Protein AF-A0A0F9KG87-F1 (afdb_monomer_lite)

Structure (mmCIF, N/CA/C/O backbone):
data_AF-A0A0F9KG87-F1
#
_entry.id   AF-A0A0F9KG87-F1
#
loop_
_atom_site.group_PDB
_atom_site.id
_atom_site.type_symbol
_atom_site.label_atom_id
_atom_site.label_alt_id
_atom_site.label_comp_id
_atom_site.label_asym_id
_atom_site.label_entity_id
_atom_site.label_seq_id
_atom_site.pdbx_PDB_ins_code
_atom_site.Cartn_x
_atom_site.Cartn_y
_atom_site.Cartn_z
_atom_site.occupancy
_atom_site.B_iso_or_equiv
_atom_site.auth_seq_id
_atom_site.auth_comp_id
_atom_site.auth_asym_id
_atom_site.auth_atom_id
_atom_site.pdbx_PDB_model_num
ATOM 1 N N . MET A 1 1 ? 11.404 26.125 -12.593 1.00 54.12 1 MET A N 1
ATOM 2 C CA . MET A 1 1 ? 11.339 24.698 -12.219 1.00 54.12 1 MET A CA 1
ATOM 3 C C . MET A 1 1 ? 10.207 24.580 -11.216 1.00 54.12 1 MET A C 1
ATOM 5 O O . MET A 1 1 ? 10.234 25.321 -10.243 1.00 54.12 1 MET A O 1
ATOM 9 N N . THR A 1 2 ? 9.168 23.802 -11.518 1.00 66.31 2 THR A N 1
ATOM 10 C CA . THR A 1 2 ? 7.993 23.657 -10.643 1.00 66.31 2 THR A CA 1
ATOM 11 C C . THR A 1 2 ? 8.435 23.111 -9.290 1.00 66.31 2 THR A C 1
ATOM 13 O O . THR A 1 2 ? 9.212 22.159 -9.243 1.00 66.31 2 THR A O 1
ATOM 16 N N . ASP A 1 3 ? 7.991 23.734 -8.201 1.00 77.06 3 ASP A N 1
ATOM 17 C CA . ASP A 1 3 ? 8.309 23.265 -6.854 1.00 77.06 3 ASP A CA 1
ATOM 18 C C . ASP A 1 3 ? 7.380 22.102 -6.483 1.00 77.06 3 ASP A C 1
ATOM 20 O O . ASP A 1 3 ? 6.242 22.283 -6.048 1.00 77.06 3 ASP A O 1
ATOM 24 N N . TRP A 1 4 ? 7.867 20.886 -6.718 1.00 73.00 4 TRP A N 1
ATOM 25 C CA . TRP A 1 4 ? 7.125 19.644 -6.502 1.00 73.00 4 TRP A CA 1
ATOM 26 C C . TRP A 1 4 ? 6.794 19.383 -5.030 1.00 73.00 4 TRP A C 1
ATOM 28 O O . TRP A 1 4 ? 5.785 18.745 -4.736 1.00 73.00 4 TRP A O 1
ATOM 38 N N . LEU A 1 5 ? 7.610 19.896 -4.103 1.00 77.31 5 LEU A N 1
ATOM 39 C CA . LEU A 1 5 ? 7.360 19.785 -2.664 1.00 77.31 5 LEU A CA 1
ATOM 40 C C . LEU A 1 5 ? 6.132 20.601 -2.271 1.00 77.31 5 LEU A C 1
ATOM 42 O O . LEU A 1 5 ? 5.253 20.105 -1.570 1.00 77.31 5 LEU A O 1
ATOM 46 N N . LYS A 1 6 ? 6.038 21.825 -2.790 1.00 80.50 6 LYS A N 1
ATOM 47 C CA . LYS A 1 6 ? 4.876 22.683 -2.568 1.00 80.50 6 LYS A CA 1
ATOM 48 C C . LYS A 1 6 ? 3.600 22.076 -3.157 1.00 80.50 6 LYS A C 1
ATOM 50 O O . LYS A 1 6 ? 2.571 22.052 -2.491 1.00 80.50 6 LYS A O 1
ATOM 55 N N . LEU A 1 7 ? 3.690 21.514 -4.362 1.00 79.19 7 LEU A N 1
ATOM 56 C CA . LEU A 1 7 ? 2.556 20.869 -5.028 1.00 79.19 7 LEU A CA 1
ATOM 57 C C . LEU A 1 7 ? 2.065 19.617 -4.274 1.00 79.19 7 LEU A C 1
ATOM 59 O O . LEU A 1 7 ? 0.864 19.352 -4.229 1.00 79.19 7 LEU A O 1
ATOM 63 N N . HIS A 1 8 ? 2.975 18.871 -3.639 1.00 76.19 8 HIS A N 1
ATOM 64 C CA . HIS A 1 8 ? 2.620 17.751 -2.765 1.00 76.19 8 HIS A CA 1
ATOM 65 C C . HIS A 1 8 ? 1.850 18.212 -1.519 1.00 76.19 8 HIS A C 1
ATOM 67 O O . HIS A 1 8 ? 0.812 17.634 -1.196 1.00 76.19 8 HIS A O 1
ATOM 73 N N . GLU A 1 9 ? 2.317 19.265 -0.844 1.00 81.75 9 GLU A N 1
ATOM 74 C CA . GLU A 1 9 ? 1.641 19.815 0.339 1.00 81.75 9 GLU A CA 1
ATOM 75 C C . GLU A 1 9 ? 0.249 20.377 -0.000 1.00 81.75 9 GLU A C 1
ATOM 77 O O . GLU A 1 9 ? -0.715 20.130 0.724 1.00 81.75 9 GLU A O 1
ATOM 82 N N . GLU A 1 10 ? 0.107 21.060 -1.139 1.00 84.44 10 GLU A N 1
ATOM 83 C CA . GLU A 1 10 ? -1.186 21.550 -1.642 1.00 84.44 10 GLU A CA 1
ATOM 84 C C . GLU A 1 10 ? -2.155 20.398 -1.961 1.00 84.44 10 GLU A C 1
ATOM 86 O O . GLU A 1 10 ? -3.329 20.441 -1.596 1.00 84.44 10 GLU A O 1
ATOM 91 N N . LYS A 1 11 ? -1.668 19.310 -2.570 1.00 81.81 11 LYS A N 1
ATOM 92 C CA . LYS A 1 11 ? -2.492 18.116 -2.821 1.00 81.81 11 LYS A CA 1
ATOM 93 C C . LYS A 1 11 ? -2.889 17.395 -1.539 1.00 81.81 11 LYS A C 1
ATOM 95 O O . LYS A 1 11 ? -3.979 16.827 -1.460 1.00 81.81 11 LYS A O 1
ATOM 100 N N . LYS A 1 12 ? -2.022 17.402 -0.530 1.00 80.81 12 LYS A N 1
ATOM 101 C CA . LYS A 1 12 ? -2.307 16.805 0.775 1.00 80.81 12 LYS A CA 1
ATOM 102 C C . LYS A 1 12 ? -3.421 17.563 1.491 1.00 80.81 12 LYS A C 1
ATOM 104 O O . LYS A 1 12 ? -4.340 16.927 2.001 1.00 80.81 12 LYS A O 1
ATOM 109 N N . THR A 1 13 ? -3.383 18.896 1.477 1.00 85.25 13 THR A N 1
ATOM 110 C CA . THR A 1 13 ? -4.442 19.722 2.074 1.00 85.25 13 THR A CA 1
ATOM 111 C C . THR A 1 13 ? -5.762 19.600 1.321 1.00 85.25 13 THR A C 1
ATOM 113 O O . THR A 1 13 ? -6.789 19.409 1.967 1.00 85.25 13 THR A O 1
ATOM 116 N N . GLU A 1 14 ? -5.742 19.598 -0.015 1.00 85.38 14 GLU A N 1
ATOM 117 C CA . GLU A 1 14 ? -6.930 19.365 -0.852 1.00 85.38 14 GLU A CA 1
ATOM 118 C C . GLU A 1 14 ? -7.615 18.028 -0.518 1.00 85.38 14 GLU A C 1
ATOM 120 O O . GLU A 1 14 ? -8.838 17.940 -0.431 1.00 85.38 14 GLU A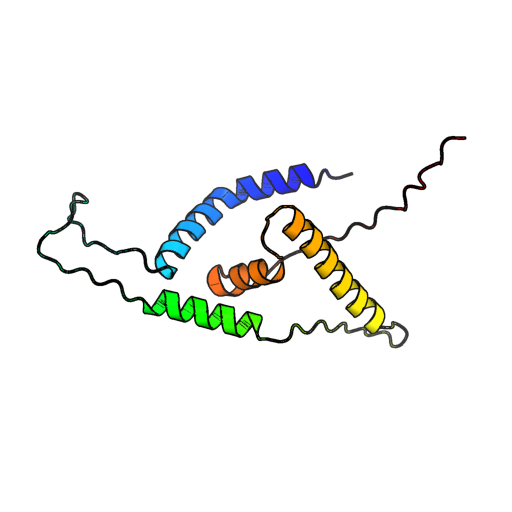 O 1
ATOM 125 N N . ARG A 1 15 ? -6.828 16.974 -0.278 1.00 81.94 15 ARG A N 1
ATOM 126 C CA . ARG A 1 15 ? -7.343 15.621 -0.021 1.00 81.94 15 ARG A CA 1
ATOM 127 C C . ARG A 1 15 ? -7.668 15.340 1.445 1.00 81.94 15 ARG A C 1
ATOM 129 O O . ARG A 1 15 ? -8.130 14.238 1.742 1.00 81.94 15 ARG A O 1
ATOM 136 N N . ASN A 1 16 ? -7.458 16.286 2.361 1.00 85.19 16 ASN A N 1
ATOM 137 C CA . ASN A 1 16 ? -7.645 16.048 3.795 1.00 85.19 16 ASN A CA 1
ATOM 138 C C . ASN A 1 16 ? -9.072 15.612 4.146 1.00 85.19 16 ASN A C 1
ATOM 140 O O . ASN A 1 16 ? -9.238 14.654 4.896 1.00 85.19 16 ASN A O 1
ATOM 144 N N . GLU A 1 17 ? -10.098 16.261 3.592 1.00 85.06 17 GLU A N 1
ATOM 145 C CA . GLU A 1 17 ? -11.497 15.902 3.871 1.00 85.06 17 GLU A CA 1
ATOM 146 C C . GLU A 1 17 ? -11.837 14.495 3.366 1.00 85.06 17 GLU A C 1
ATOM 148 O O . GLU A 1 17 ? -12.463 13.698 4.070 1.00 85.06 17 GLU A O 1
ATOM 153 N N . LEU A 1 18 ? -11.366 14.154 2.163 1.00 82.81 18 LEU A N 1
ATOM 154 C CA . LEU A 1 18 ? -11.540 12.824 1.587 1.00 82.81 18 LEU A CA 1
ATOM 155 C C . LEU A 1 18 ? -10.823 11.757 2.424 1.00 82.81 18 LEU A C 1
ATOM 157 O O . LEU A 1 18 ? -11.396 10.704 2.699 1.00 82.81 18 LEU A O 1
ATOM 161 N N . ASN A 1 19 ? -9.586 12.030 2.846 1.00 82.00 19 ASN A N 1
ATOM 162 C CA . ASN A 1 19 ? -8.804 11.128 3.687 1.00 82.00 19 ASN A CA 1
ATOM 163 C C . ASN A 1 19 ? -9.460 10.934 5.060 1.00 82.00 19 ASN A C 1
ATOM 165 O O . ASN A 1 19 ? -9.580 9.800 5.509 1.00 82.00 19 ASN A O 1
ATOM 169 N N . ALA A 1 20 ? -9.987 11.997 5.674 1.00 84.44 20 ALA A N 1
ATOM 170 C CA . ALA A 1 20 ? -10.723 11.896 6.932 1.00 84.44 20 ALA A CA 1
ATOM 171 C C . ALA A 1 20 ? -11.961 10.994 6.800 1.00 84.44 20 ALA A C 1
ATOM 173 O O . ALA A 1 20 ? -12.236 10.178 7.679 1.00 84.44 20 ALA A O 1
ATOM 174 N N . ARG A 1 21 ? -12.687 11.086 5.679 1.00 81.56 21 ARG A N 1
ATOM 175 C CA . ARG A 1 21 ? -13.827 10.201 5.405 1.00 81.56 21 ARG A CA 1
ATOM 176 C C . ARG A 1 21 ? -13.387 8.747 5.213 1.00 81.56 21 ARG A C 1
ATOM 178 O O . ARG A 1 21 ? -13.993 7.848 5.784 1.00 81.56 21 ARG A O 1
ATOM 185 N N . ARG A 1 22 ? -12.283 8.521 4.495 1.00 79.75 22 ARG A N 1
ATOM 186 C CA . ARG A 1 22 ? -11.678 7.188 4.320 1.00 79.75 22 ARG A CA 1
ATOM 187 C C . ARG A 1 22 ? -11.221 6.570 5.639 1.00 79.75 22 ARG A C 1
ATOM 189 O O . ARG A 1 22 ? -11.351 5.362 5.811 1.00 79.75 22 ARG A O 1
ATOM 196 N N . ASP A 1 23 ? -10.719 7.375 6.569 1.00 81.00 23 ASP A N 1
ATOM 197 C CA . ASP A 1 23 ? -10.337 6.905 7.902 1.00 81.00 23 ASP A CA 1
ATOM 198 C C . ASP A 1 23 ? -11.563 6.506 8.738 1.00 81.00 23 ASP A C 1
ATOM 200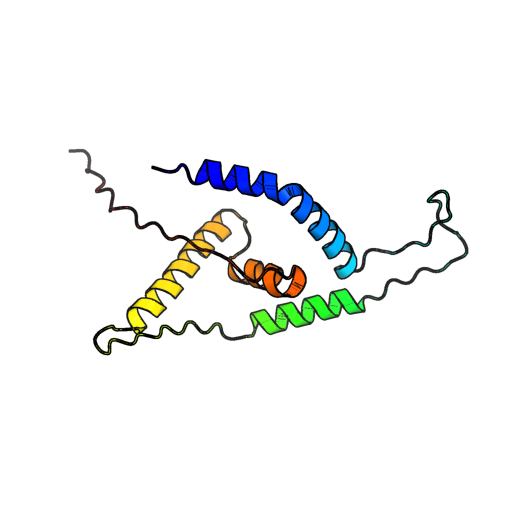 O O . ASP A 1 23 ? -11.492 5.571 9.536 1.00 81.00 23 ASP A O 1
ATOM 204 N N . VAL A 1 24 ? -12.708 7.173 8.548 1.00 80.06 24 VAL A N 1
ATOM 205 C CA . VAL A 1 24 ? -13.992 6.750 9.135 1.00 80.06 24 VAL A CA 1
ATOM 206 C C . VAL A 1 24 ? -14.470 5.441 8.502 1.00 80.06 24 VAL A C 1
ATOM 208 O O . VAL A 1 24 ? -14.889 4.537 9.226 1.00 80.06 24 VAL A O 1
ATOM 211 N N . ASP A 1 25 ? -14.344 5.299 7.184 1.00 75.12 25 ASP A N 1
ATOM 212 C CA . ASP A 1 25 ? -14.737 4.082 6.470 1.00 75.12 25 ASP A CA 1
ATOM 213 C C . ASP A 1 25 ? -13.862 2.873 6.863 1.00 75.12 25 ASP A C 1
ATOM 215 O O . ASP A 1 25 ? -14.377 1.773 7.072 1.00 75.12 25 ASP A O 1
ATOM 219 N N . ASP A 1 26 ? -12.555 3.055 7.086 1.00 76.06 26 ASP A N 1
ATOM 220 C CA . ASP A 1 26 ? -11.672 1.968 7.547 1.00 76.06 26 ASP A CA 1
ATOM 221 C C . ASP A 1 26 ? -12.051 1.465 8.958 1.00 76.06 26 ASP A C 1
ATOM 223 O O . ASP A 1 26 ? -11.865 0.284 9.282 1.00 76.06 26 ASP A O 1
ATOM 227 N N . ARG A 1 27 ? -12.688 2.304 9.793 1.00 73.94 27 ARG A N 1
ATOM 228 C CA . ARG A 1 27 ? -13.247 1.869 11.091 1.00 73.94 27 ARG A CA 1
ATOM 229 C C . ARG A 1 27 ? -14.402 0.881 10.929 1.00 73.94 27 ARG A C 1
ATOM 231 O O . ARG A 1 27 ? -14.551 -0.021 11.756 1.00 73.94 27 ARG A O 1
ATOM 238 N N . LEU A 1 28 ? -15.202 1.004 9.870 1.00 70.44 28 LEU A N 1
ATOM 239 C CA . LEU A 1 28 ? -16.266 0.038 9.575 1.00 70.44 28 LEU A CA 1
ATOM 240 C C . LEU A 1 28 ? -15.671 -1.327 9.212 1.00 70.44 28 LEU A C 1
ATOM 242 O O . LEU A 1 28 ? -16.133 -2.360 9.701 1.00 70.44 28 LEU A O 1
ATOM 246 N N . VAL A 1 29 ? -14.593 -1.339 8.426 1.00 69.88 29 VAL A N 1
ATOM 247 C CA . VAL A 1 29 ? -13.937 -2.580 7.986 1.00 69.88 29 VAL A CA 1
ATOM 248 C C . VAL A 1 29 ? -13.187 -3.269 9.128 1.00 69.88 29 VAL A C 1
ATOM 250 O O . VAL A 1 29 ? -13.269 -4.489 9.293 1.00 69.88 29 VAL A O 1
ATOM 253 N N . THR A 1 30 ? -12.512 -2.498 9.982 1.00 66.75 30 THR A N 1
ATOM 254 C CA . THR A 1 30 ? -11.803 -3.019 11.166 1.00 66.75 30 THR A CA 1
ATOM 255 C C . THR A 1 30 ? -12.737 -3.489 12.287 1.00 66.75 30 THR A C 1
ATOM 257 O O . THR A 1 30 ? -12.261 -3.973 13.315 1.00 66.75 30 THR A O 1
ATOM 260 N N . SER A 1 31 ? -14.057 -3.475 12.048 1.00 65.00 31 SER A N 1
ATOM 261 C CA . SER A 1 31 ? -15.089 -3.982 12.955 1.00 65.00 31 SER A CA 1
ATOM 262 C C . SER A 1 31 ? -15.163 -3.173 14.251 1.00 65.00 31 SER A C 1
ATOM 264 O O . SER A 1 31 ? -15.117 -3.732 15.350 1.00 65.00 31 SER A O 1
ATOM 266 N N . PHE A 1 32 ? -15.273 -1.844 14.135 1.00 66.38 32 PHE A N 1
ATOM 267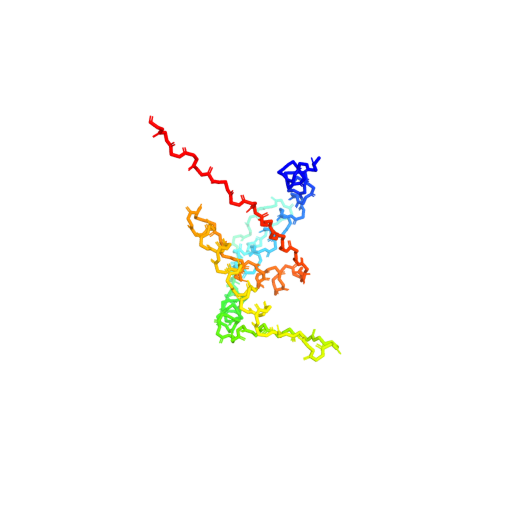 C CA . PHE A 1 32 ? -15.527 -0.992 15.293 1.00 66.38 32 PHE A CA 1
ATOM 268 C C . PHE A 1 32 ? -16.789 -1.449 16.028 1.00 66.38 32 PHE A C 1
ATOM 270 O O . PHE A 1 32 ? -17.781 -1.856 15.415 1.00 66.38 32 PHE A O 1
ATOM 277 N N . LYS A 1 33 ? -16.750 -1.398 17.362 1.00 67.06 33 LYS A N 1
ATOM 278 C CA . LYS A 1 33 ? -17.859 -1.862 18.191 1.00 67.06 33 LYS A CA 1
ATOM 279 C C . LYS A 1 33 ? -19.068 -0.958 17.972 1.00 67.06 33 LYS A C 1
ATOM 281 O O . LYS A 1 33 ? -19.149 0.112 18.569 1.00 67.06 33 LYS A O 1
ATOM 286 N N . TYR A 1 34 ? -20.003 -1.386 17.129 1.00 68.94 34 TYR A N 1
ATOM 287 C CA . TYR A 1 34 ? -21.290 -0.714 17.005 1.00 68.94 34 TYR A CA 1
ATOM 288 C C . TYR A 1 34 ? -22.041 -0.864 18.329 1.00 68.94 34 TYR A C 1
ATOM 290 O O . TYR A 1 34 ? -22.218 -1.975 18.830 1.00 68.94 34 TYR A O 1
ATOM 298 N N . ILE A 1 35 ? -22.424 0.259 18.926 1.00 75.94 35 ILE A N 1
ATOM 299 C CA . ILE A 1 35 ? -23.225 0.305 20.144 1.00 75.94 35 ILE A CA 1
ATOM 300 C C . ILE A 1 35 ? -24.506 1.029 19.764 1.00 75.94 35 ILE A C 1
ATOM 302 O O . ILE A 1 35 ? -24.449 2.197 19.395 1.00 75.94 35 ILE A O 1
ATOM 306 N N . MET A 1 36 ? -25.647 0.349 19.861 1.00 78.50 36 MET A N 1
ATOM 307 C CA . MET A 1 36 ? -26.932 1.003 19.639 1.00 78.50 36 MET A CA 1
ATOM 308 C C . MET A 1 36 ? -27.144 2.131 20.663 1.00 78.50 36 MET A C 1
ATOM 310 O O . MET A 1 36 ? -27.048 1.922 21.881 1.00 78.50 36 MET A O 1
ATOM 314 N N . GLN A 1 37 ? -27.411 3.325 20.141 1.00 84.00 37 GLN A N 1
ATOM 315 C CA . GLN A 1 37 ? -27.659 4.551 20.890 1.00 84.00 37 GLN A CA 1
ATOM 316 C C . GLN A 1 37 ? -29.112 5.005 20.691 1.00 84.00 37 GLN A C 1
ATOM 318 O O . GLN A 1 37 ? -29.715 4.735 19.655 1.00 84.00 37 GLN A O 1
ATOM 323 N N . ASP A 1 38 ? -29.672 5.662 21.704 1.00 82.56 38 ASP A N 1
ATOM 324 C CA . ASP A 1 38 ? -30.956 6.370 21.633 1.00 82.56 38 ASP A CA 1
ATOM 325 C C . ASP A 1 38 ? -30.803 7.709 20.873 1.00 82.56 38 ASP A C 1
ATOM 327 O O . ASP A 1 38 ? -29.689 8.146 20.598 1.00 82.56 38 ASP A O 1
ATOM 331 N N . VAL A 1 39 ? -31.904 8.416 20.603 1.00 86.31 39 VAL A N 1
ATOM 332 C CA . VAL A 1 39 ? -31.963 9.733 19.928 1.00 86.31 39 VAL A CA 1
ATOM 333 C C . VAL A 1 39 ? -31.090 10.805 20.615 1.00 86.31 39 VAL A C 1
ATOM 335 O O . VAL A 1 39 ? -30.792 11.842 20.033 1.00 86.31 39 VAL A O 1
ATOM 338 N N . LYS A 1 40 ? -30.665 10.562 21.861 1.00 87.56 40 LYS A N 1
ATOM 339 C CA . LYS A 1 40 ? -29.762 11.414 22.655 1.00 87.56 40 LYS A CA 1
ATOM 340 C C . LYS A 1 40 ? -28.330 10.862 22.756 1.00 87.56 40 LYS A C 1
ATOM 342 O O . LYS A 1 40 ? -27.669 11.083 23.769 1.00 87.56 40 LYS A O 1
ATOM 347 N N . ASP A 1 41 ? -27.895 10.044 21.800 1.00 80.88 41 ASP A N 1
ATOM 348 C CA . ASP A 1 41 ? -26.574 9.389 21.750 1.00 80.88 41 ASP A CA 1
ATOM 349 C C . ASP A 1 41 ? -26.217 8.534 22.984 1.00 80.88 41 ASP A C 1
ATOM 351 O O . ASP A 1 41 ? -25.062 8.161 23.224 1.00 80.88 41 ASP A O 1
ATOM 355 N N . THR A 1 42 ? -27.217 8.175 23.790 1.00 84.38 42 THR A N 1
ATOM 356 C CA . THR A 1 42 ? -27.020 7.429 25.035 1.00 84.38 42 THR A CA 1
ATOM 357 C C . THR A 1 42 ? -27.130 5.931 24.763 1.00 84.38 42 THR A C 1
ATOM 359 O O . THR A 1 42 ? -28.062 5.481 24.099 1.00 84.38 42 THR A O 1
ATOM 362 N N . ARG A 1 43 ? -26.190 5.130 25.280 1.00 83.06 43 ARG A N 1
ATOM 363 C CA . ARG A 1 43 ? -26.193 3.668 25.100 1.00 83.06 43 ARG A CA 1
ATOM 364 C C . ARG A 1 43 ? -27.434 3.027 25.728 1.00 83.06 43 ARG A C 1
ATOM 366 O O . ARG A 1 43 ? -27.667 3.178 26.928 1.00 83.06 43 ARG A O 1
ATOM 373 N N . ILE A 1 44 ? -28.133 2.199 24.955 1.00 83.06 44 ILE A N 1
ATOM 374 C CA . ILE A 1 44 ? -29.231 1.365 25.455 1.00 83.06 44 ILE A CA 1
ATOM 375 C C . ILE A 1 44 ? -28.636 0.178 26.227 1.00 83.06 44 ILE A C 1
ATOM 377 O O . ILE A 1 44 ? -27.829 -0.589 25.694 1.00 83.06 44 ILE A O 1
ATOM 381 N N . LYS A 1 45 ? -28.975 0.058 27.517 1.00 80.38 45 LYS A N 1
ATOM 382 C CA . LYS A 1 45 ? -28.338 -0.903 28.439 1.00 80.38 45 LYS A CA 1
ATOM 383 C C . LYS A 1 45 ? -28.770 -2.354 28.207 1.00 80.38 45 LYS A C 1
ATOM 385 O O . LYS A 1 45 ? -27.952 -3.244 28.420 1.00 80.38 45 LYS A O 1
ATOM 390 N N . ASP A 1 46 ? -29.978 -2.568 27.692 1.00 82.50 46 ASP A N 1
ATOM 391 C CA . ASP A 1 46 ? -30.583 -3.904 27.564 1.00 82.50 46 ASP A CA 1
ATOM 392 C C . ASP A 1 46 ? -30.307 -4.590 26.217 1.00 82.50 46 ASP A C 1
ATOM 394 O O . ASP A 1 46 ? -30.823 -5.671 25.943 1.00 82.50 46 ASP A O 1
ATOM 398 N N . ILE A 1 47 ? -29.474 -3.987 25.363 1.00 78.31 47 ILE A N 1
ATOM 399 C CA . ILE A 1 47 ? -29.151 -4.530 24.041 1.00 78.31 47 ILE A CA 1
ATOM 400 C C . ILE A 1 47 ? -27.726 -5.080 24.031 1.00 78.31 47 ILE A C 1
ATOM 402 O O . ILE A 1 47 ? -26.734 -4.365 24.230 1.00 78.31 47 ILE A O 1
ATOM 406 N N . VAL A 1 48 ? -27.620 -6.376 23.736 1.00 75.31 48 VAL A N 1
ATOM 407 C CA . VAL A 1 48 ? -26.344 -7.042 23.474 1.00 75.31 48 VAL A CA 1
ATOM 408 C C . VAL A 1 48 ? -25.925 -6.723 22.043 1.00 75.31 48 VAL A C 1
ATOM 410 O O . VAL A 1 48 ? -26.508 -7.210 21.081 1.00 75.31 48 VAL A O 1
ATOM 413 N N . ASN A 1 49 ? -24.894 -5.895 21.904 1.00 76.06 49 ASN A N 1
ATOM 414 C CA . ASN A 1 49 ? -24.311 -5.582 20.607 1.00 76.06 49 ASN A CA 1
ATOM 415 C C . ASN A 1 49 ? -23.144 -6.541 20.339 1.00 76.06 49 ASN A C 1
ATOM 417 O O . ASN A 1 49 ? -22.147 -6.517 21.067 1.00 76.06 49 ASN A O 1
ATOM 421 N N . VAL A 1 50 ? -23.264 -7.371 19.301 1.00 69.81 50 VAL A N 1
ATOM 422 C CA . VAL A 1 50 ? -22.196 -8.270 18.845 1.00 69.81 50 VAL A CA 1
ATOM 423 C C . VAL A 1 50 ? -21.681 -7.769 17.505 1.00 69.81 50 VAL A C 1
ATOM 425 O O . VAL A 1 50 ? -22.399 -7.772 16.509 1.00 69.81 50 VAL A O 1
ATOM 428 N N . THR A 1 51 ? -20.422 -7.347 17.468 1.00 69.69 51 THR A N 1
ATOM 429 C CA . THR A 1 51 ? -19.774 -6.949 16.219 1.00 69.69 51 THR A CA 1
ATOM 430 C C . THR A 1 51 ? -19.203 -8.182 15.535 1.00 69.69 51 THR A C 1
ATOM 432 O O . THR A 1 51 ? -18.365 -8.889 16.097 1.00 69.69 51 THR A O 1
ATOM 435 N N . MET A 1 52 ? -19.669 -8.467 14.320 1.00 70.44 52 MET A N 1
ATOM 436 C CA . MET A 1 52 ? -19.171 -9.598 13.547 1.00 70.44 52 MET A CA 1
ATOM 437 C C . MET A 1 52 ? -17.769 -9.308 13.013 1.00 70.44 52 MET A C 1
ATOM 439 O O . MET A 1 52 ? -17.564 -8.372 12.253 1.00 70.44 52 MET A O 1
ATOM 443 N N . ASN A 1 53 ? -16.821 -10.190 13.320 1.00 77.69 53 ASN A N 1
ATOM 444 C CA . ASN A 1 53 ? -15.431 -10.092 12.866 1.00 77.69 53 ASN A CA 1
ATOM 445 C C . ASN A 1 53 ? -15.227 -10.446 11.369 1.00 77.69 53 ASN A C 1
ATOM 447 O O . ASN A 1 53 ? -14.099 -10.550 10.895 1.00 77.69 53 ASN A O 1
ATOM 451 N N . ARG A 1 54 ? -16.304 -10.705 10.613 1.00 76.81 54 ARG A N 1
ATOM 452 C CA . ARG A 1 54 ? -16.218 -11.239 9.241 1.00 76.81 54 ARG A CA 1
ATOM 453 C C . ARG A 1 54 ? -15.488 -10.300 8.285 1.00 76.81 54 ARG A C 1
ATOM 455 O O . ARG A 1 54 ? -14.663 -10.774 7.516 1.00 76.81 54 ARG A O 1
ATOM 462 N N . LEU A 1 55 ? -15.757 -8.997 8.357 1.00 76.94 55 LEU A N 1
ATOM 463 C CA . LEU A 1 55 ? -15.142 -8.009 7.464 1.00 76.94 55 LEU A CA 1
ATOM 464 C C . LEU A 1 55 ? -13.641 -7.865 7.718 1.00 76.94 55 LEU A C 1
ATOM 466 O O . LEU A 1 55 ? -12.864 -7.845 6.769 1.00 76.94 55 LEU A O 1
ATOM 470 N N . ARG A 1 56 ? -13.217 -7.865 8.986 1.00 80.00 56 ARG A N 1
ATOM 471 C CA . ARG A 1 56 ? -11.793 -7.822 9.340 1.00 80.00 56 ARG A CA 1
ATOM 472 C C . ARG A 1 56 ? -11.051 -9.075 8.869 1.00 80.00 56 ARG A C 1
ATOM 474 O O . ARG A 1 56 ? -9.947 -8.963 8.349 1.00 80.00 56 ARG A O 1
ATOM 481 N N . VAL A 1 57 ? -11.655 -10.258 9.022 1.00 83.25 57 VAL A N 1
ATOM 482 C CA . VAL A 1 57 ? -11.075 -11.520 8.520 1.00 83.25 57 VAL A CA 1
ATOM 483 C C . VAL A 1 57 ? -11.016 -11.528 6.992 1.00 83.25 57 VAL A C 1
ATOM 485 O O . VAL A 1 57 ? -10.009 -11.940 6.426 1.00 83.25 57 VAL A O 1
ATOM 488 N N . PHE A 1 58 ? -12.062 -11.038 6.325 1.00 82.56 58 PHE A N 1
ATOM 489 C CA . PHE A 1 58 ? -12.098 -10.923 4.871 1.00 82.56 58 PHE A CA 1
ATOM 490 C C . PHE A 1 58 ? -11.017 -9.969 4.344 1.00 82.56 58 PHE A C 1
ATOM 492 O O . PHE A 1 58 ? -10.265 -10.362 3.458 1.00 82.56 58 PHE A O 1
ATOM 499 N N . LYS A 1 59 ? -10.872 -8.773 4.936 1.00 80.88 59 LYS A N 1
ATOM 500 C CA . LYS A 1 59 ? -9.802 -7.813 4.604 1.00 80.88 59 LYS A CA 1
ATOM 501 C C . LYS A 1 59 ? -8.427 -8.473 4.696 1.00 80.88 59 LYS A C 1
ATOM 503 O O . LYS A 1 59 ? -7.687 -8.473 3.720 1.00 80.88 59 LYS A O 1
ATOM 508 N N . ALA A 1 60 ? -8.131 -9.109 5.831 1.00 82.50 60 ALA A N 1
ATOM 509 C CA . ALA A 1 60 ? -6.854 -9.789 6.036 1.00 82.50 60 ALA A CA 1
ATOM 510 C C . ALA A 1 60 ? -6.610 -10.910 5.008 1.00 82.50 60 ALA A C 1
ATOM 512 O O . ALA A 1 60 ? -5.481 -11.110 4.573 1.00 82.50 60 ALA A O 1
ATOM 513 N N . TYR A 1 61 ? -7.657 -11.632 4.599 1.00 84.75 61 TYR A N 1
ATOM 514 C CA . TYR A 1 61 ? -7.549 -12.677 3.581 1.00 84.75 61 TYR A CA 1
ATOM 515 C C . TYR A 1 61 ? -7.263 -12.113 2.183 1.00 84.75 61 TYR A C 1
ATOM 517 O O . TYR A 1 61 ? -6.423 -12.659 1.468 1.00 84.75 61 TYR A O 1
ATOM 525 N N . VAL A 1 62 ? -7.934 -11.024 1.799 1.00 81.62 62 VAL A N 1
ATOM 526 C CA . VAL A 1 62 ? -7.704 -10.343 0.516 1.00 81.62 62 VAL A CA 1
ATOM 527 C C . VAL A 1 62 ? -6.288 -9.774 0.465 1.00 81.62 62 VAL A C 1
ATOM 529 O O . VAL A 1 62 ? -5.555 -10.081 -0.469 1.00 81.62 62 VAL A O 1
ATOM 532 N N . GLU A 1 63 ? -5.861 -9.045 1.499 1.00 79.44 63 GLU A N 1
ATOM 533 C CA . GLU A 1 63 ? -4.503 -8.489 1.591 1.00 79.44 63 GLU A CA 1
ATOM 534 C C . GLU A 1 63 ? -3.434 -9.593 1.568 1.00 79.44 63 GLU A C 1
ATOM 536 O O . GLU A 1 63 ? -2.430 -9.474 0.868 1.00 79.44 63 GLU A O 1
ATOM 541 N N . ALA A 1 64 ? -3.643 -10.706 2.278 1.00 80.62 64 ALA A N 1
ATOM 542 C CA . ALA A 1 64 ? -2.718 -11.839 2.240 1.00 80.62 64 ALA A CA 1
ATOM 543 C C . ALA A 1 64 ? -2.673 -12.523 0.863 1.00 80.62 64 ALA A C 1
ATOM 545 O O . ALA A 1 64 ? -1.621 -13.009 0.453 1.00 80.62 64 ALA A O 1
ATOM 546 N N . SER A 1 65 ? -3.802 -12.569 0.151 1.00 81.75 65 SER A N 1
ATOM 547 C CA . SER A 1 65 ? -3.880 -13.160 -1.189 1.00 81.75 65 SER A CA 1
ATOM 548 C C . SER A 1 65 ? -3.195 -12.285 -2.238 1.00 81.75 65 SER A C 1
ATOM 550 O O . SER A 1 65 ? -2.509 -12.825 -3.101 1.00 81.75 65 SER A O 1
ATOM 552 N N . LEU A 1 66 ? -3.327 -10.959 -2.134 1.00 76.88 66 LEU A N 1
ATOM 553 C CA . LEU A 1 66 ? -2.643 -9.992 -3.001 1.00 76.88 66 LEU A CA 1
ATOM 554 C C . LEU A 1 66 ? -1.131 -10.017 -2.786 1.00 76.88 66 LEU A C 1
ATOM 556 O O . LEU A 1 66 ? -0.389 -10.162 -3.746 1.00 76.88 66 LEU A O 1
ATOM 560 N N . ASN A 1 67 ? -0.673 -10.039 -1.532 1.00 70.75 67 ASN A N 1
ATOM 561 C CA . ASN A 1 67 ? 0.756 -10.176 -1.225 1.00 70.75 67 ASN A CA 1
ATOM 562 C C . ASN A 1 67 ? 1.363 -11.515 -1.687 1.00 70.75 67 ASN A C 1
ATOM 564 O O . ASN A 1 67 ? 2.582 -11.649 -1.750 1.00 70.75 67 ASN A O 1
ATOM 568 N N . LYS A 1 68 ? 0.531 -12.531 -1.952 1.00 73.44 68 LYS A N 1
ATOM 569 C CA . LYS A 1 68 ? 0.965 -13.811 -2.527 1.00 73.44 68 LYS A CA 1
ATOM 570 C C . LYS A 1 68 ? 0.965 -13.789 -4.061 1.00 73.44 68 LYS A C 1
ATOM 572 O O . LYS A 1 68 ? 1.531 -14.694 -4.668 1.00 73.44 68 LYS A O 1
ATOM 577 N N . ALA A 1 69 ? 0.291 -12.829 -4.688 1.00 71.75 69 ALA A N 1
ATOM 578 C CA . ALA A 1 69 ? 0.275 -12.718 -6.136 1.00 71.75 69 ALA A CA 1
ATOM 579 C C . ALA A 1 69 ? 1.659 -12.283 -6.633 1.00 71.75 69 ALA A C 1
ATOM 581 O O . ALA A 1 69 ? 2.269 -11.371 -6.079 1.00 71.75 69 ALA A O 1
ATOM 582 N N . ASP A 1 70 ? 2.154 -12.947 -7.676 1.00 70.38 70 ASP A N 1
ATOM 583 C CA . ASP A 1 70 ? 3.403 -12.550 -8.319 1.00 70.38 70 ASP A CA 1
ATOM 584 C C . ASP A 1 70 ? 3.175 -11.255 -9.104 1.00 70.38 70 ASP A C 1
ATOM 586 O O . ASP A 1 70 ? 2.367 -11.215 -10.039 1.00 70.38 70 ASP A O 1
ATOM 590 N N . GLU A 1 71 ? 3.896 -10.200 -8.733 1.00 68.75 71 GLU A N 1
ATOM 591 C CA . GLU A 1 71 ? 3.890 -8.940 -9.467 1.00 68.75 71 GLU A CA 1
ATOM 592 C C . GLU A 1 71 ? 4.509 -9.153 -10.856 1.00 68.75 71 GLU A C 1
ATOM 594 O O . GLU A 1 71 ? 5.669 -9.553 -10.997 1.00 68.75 71 GLU A O 1
ATOM 599 N N . LYS A 1 72 ? 3.720 -8.897 -11.904 1.00 70.81 72 LYS A N 1
ATOM 600 C CA . LYS A 1 72 ? 4.174 -8.957 -13.295 1.00 70.81 72 LYS A CA 1
ATOM 601 C C . LYS A 1 72 ? 4.282 -7.549 -13.856 1.00 70.81 72 LYS A C 1
ATOM 603 O O . LYS A 1 72 ? 3.272 -6.882 -14.054 1.00 70.81 72 LYS A O 1
ATOM 608 N N . VAL A 1 73 ? 5.510 -7.142 -14.158 1.00 77.75 73 VAL A N 1
ATOM 609 C CA . VAL A 1 73 ? 5.800 -5.964 -14.980 1.00 77.75 73 VAL A CA 1
ATOM 610 C C . VAL A 1 73 ? 6.052 -6.475 -16.391 1.00 77.75 73 VAL A C 1
ATOM 612 O O . VAL A 1 73 ? 6.959 -7.281 -16.568 1.00 77.75 73 VAL A O 1
ATOM 615 N N . VAL A 1 74 ? 5.228 -6.051 -17.349 1.00 80.81 74 VAL A N 1
ATOM 616 C CA . VAL A 1 74 ? 5.370 -6.389 -18.772 1.00 80.81 74 VAL A CA 1
ATOM 617 C C . VAL A 1 74 ? 5.457 -5.084 -19.549 1.00 80.81 74 VAL A C 1
ATOM 619 O O . VAL A 1 74 ? 4.551 -4.254 -19.446 1.00 80.81 74 VAL A O 1
ATOM 622 N N . ALA A 1 75 ? 6.546 -4.890 -20.288 1.00 80.38 75 ALA A N 1
ATOM 623 C CA . ALA A 1 75 ? 6.692 -3.764 -21.202 1.00 80.38 75 ALA A CA 1
ATOM 624 C C . ALA A 1 75 ? 6.435 -4.231 -22.639 1.00 80.38 75 ALA A C 1
ATOM 626 O O . ALA A 1 75 ? 7.090 -5.145 -23.135 1.00 80.38 75 ALA A O 1
ATOM 627 N N . GLU A 1 76 ? 5.483 -3.590 -23.313 1.00 83.12 76 GLU A N 1
ATOM 628 C CA . GLU A 1 76 ? 5.156 -3.858 -24.715 1.00 83.12 76 GLU A CA 1
ATOM 629 C C . GLU A 1 76 ? 5.619 -2.679 -25.578 1.00 83.12 76 GLU A C 1
ATOM 631 O O . GLU A 1 76 ? 5.456 -1.515 -25.200 1.00 83.12 76 GLU A O 1
ATOM 636 N N . SER A 1 77 ? 6.220 -2.978 -26.730 1.00 83.31 77 SER A N 1
ATOM 637 C CA . SER A 1 77 ? 6.631 -1.983 -27.718 1.00 83.31 77 SER A CA 1
ATOM 638 C C . SER A 1 77 ? 6.289 -2.457 -29.124 1.00 83.31 77 SER A C 1
ATOM 640 O O . SER A 1 77 ? 6.462 -3.633 -29.440 1.00 83.31 77 SER A O 1
ATOM 642 N N . ASP A 1 78 ? 5.842 -1.527 -29.966 1.00 82.00 78 ASP A N 1
ATOM 643 C CA . ASP A 1 78 ? 5.588 -1.771 -31.389 1.00 82.00 78 ASP A CA 1
ATOM 644 C C . ASP A 1 78 ? 6.888 -1.789 -32.225 1.00 82.00 78 ASP A C 1
ATOM 646 O O . ASP A 1 78 ? 6.866 -2.182 -33.391 1.00 82.00 78 ASP A O 1
ATOM 650 N N . ASP A 1 79 ? 8.021 -1.349 -31.658 1.00 79.88 79 ASP A N 1
ATOM 651 C CA . ASP A 1 79 ? 9.332 -1.353 -32.317 1.00 79.88 79 ASP A CA 1
ATOM 652 C C . ASP A 1 79 ? 10.176 -2.537 -31.825 1.00 79.88 79 ASP A C 1
ATOM 654 O O . ASP A 1 79 ? 10.654 -2.554 -30.690 1.00 79.88 79 ASP A O 1
ATOM 658 N N . GLU A 1 80 ? 10.408 -3.512 -32.707 1.00 75.00 80 GLU A N 1
ATOM 659 C CA . GLU A 1 80 ? 11.199 -4.721 -32.427 1.00 75.00 80 GLU A CA 1
ATOM 660 C C . GLU A 1 80 ? 12.659 -4.431 -32.035 1.00 75.00 80 GLU A C 1
ATOM 662 O O . GLU A 1 80 ? 13.356 -5.318 -31.544 1.00 75.00 80 GLU A O 1
ATOM 667 N N . LYS A 1 81 ? 13.159 -3.211 -32.269 1.00 82.06 81 LYS A N 1
ATOM 668 C CA . LYS A 1 81 ? 14.532 -2.824 -31.908 1.00 82.06 81 LYS A CA 1
ATOM 669 C C . LYS A 1 81 ? 14.684 -2.408 -30.450 1.00 82.06 81 LYS A C 1
ATOM 671 O O . LYS A 1 81 ? 15.816 -2.212 -30.008 1.00 82.06 81 LYS A O 1
ATOM 676 N N . ILE A 1 82 ? 13.582 -2.208 -29.734 1.00 81.44 82 ILE A N 1
ATOM 677 C CA . ILE A 1 82 ? 13.606 -1.806 -28.333 1.00 81.44 82 ILE A CA 1
ATOM 678 C C . ILE A 1 82 ? 13.666 -3.064 -27.475 1.00 81.44 82 ILE A C 1
ATOM 680 O O . ILE A 1 82 ? 12.760 -3.893 -27.513 1.00 81.44 82 ILE A O 1
ATOM 684 N N . ASP A 1 83 ? 14.724 -3.184 -26.673 1.00 81.62 83 ASP A N 1
ATOM 685 C CA . ASP A 1 83 ? 14.786 -4.223 -25.653 1.00 81.62 83 ASP A CA 1
ATOM 686 C C . ASP A 1 83 ? 13.845 -3.858 -24.498 1.00 81.62 83 ASP A C 1
ATOM 688 O O . ASP A 1 83 ? 14.101 -2.950 -23.702 1.00 81.62 83 ASP A O 1
ATOM 692 N N . THR A 1 84 ? 12.711 -4.548 -24.428 1.00 84.44 84 THR A N 1
ATOM 693 C CA . THR A 1 84 ? 11.720 -4.351 -23.370 1.00 84.44 84 THR A CA 1
ATOM 694 C C . THR A 1 84 ? 12.203 -4.888 -22.021 1.00 84.44 84 THR A C 1
ATOM 696 O O . THR A 1 84 ? 11.722 -4.418 -20.987 1.00 84.44 84 THR A O 1
ATOM 699 N N . ALA A 1 85 ? 13.200 -5.783 -21.992 1.00 85.31 85 ALA A N 1
ATOM 700 C CA . ALA A 1 85 ? 13.743 -6.334 -20.753 1.00 85.31 85 ALA A CA 1
ATOM 701 C C . ALA A 1 85 ? 14.491 -5.273 -19.932 1.00 85.31 85 ALA A C 1
ATOM 703 O O . ALA A 1 85 ? 14.302 -5.193 -18.716 1.00 85.31 85 ALA A O 1
ATOM 704 N N . GLU A 1 86 ? 15.270 -4.402 -20.583 1.00 84.25 86 GLU A N 1
ATOM 705 C CA . GLU A 1 86 ? 15.951 -3.288 -19.905 1.00 84.25 86 GLU A CA 1
ATOM 706 C C . GLU A 1 86 ? 14.947 -2.335 -19.238 1.00 84.25 86 GLU A C 1
ATOM 708 O O . GLU A 1 86 ? 15.177 -1.836 -18.134 1.00 84.25 86 GLU A O 1
ATOM 713 N N . ILE A 1 87 ? 13.798 -2.108 -19.882 1.00 83.19 87 ILE A N 1
ATOM 714 C CA . ILE A 1 87 ? 12.726 -1.256 -19.354 1.00 83.19 87 ILE A CA 1
ATOM 715 C C . ILE A 1 87 ? 12.075 -1.913 -18.131 1.00 83.19 87 ILE A C 1
ATOM 717 O O . ILE A 1 87 ? 11.869 -1.252 -17.112 1.00 83.19 87 ILE A O 1
ATOM 721 N N . GLU A 1 88 ? 11.779 -3.212 -18.194 1.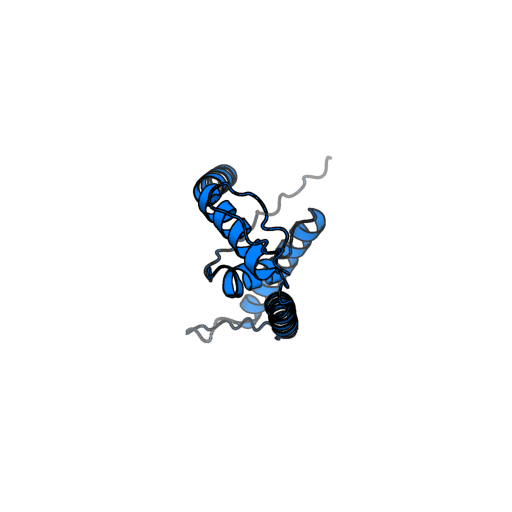00 85.44 88 GLU A N 1
ATOM 722 C CA . GLU A 1 88 ? 11.224 -3.955 -17.060 1.00 85.44 88 GLU A CA 1
ATOM 723 C C . GLU A 1 88 ? 12.175 -3.976 -15.855 1.00 85.44 88 GLU A C 1
ATOM 725 O O . GLU A 1 88 ? 11.739 -3.784 -14.715 1.00 85.44 88 GLU A O 1
ATOM 730 N N . GLU A 1 89 ? 13.475 -4.180 -16.083 1.00 85.19 89 GLU A N 1
ATOM 731 C CA . GLU A 1 89 ? 14.491 -4.124 -15.029 1.00 85.19 89 GLU A CA 1
ATOM 732 C C . GLU A 1 89 ? 14.618 -2.726 -14.432 1.00 85.19 89 GLU A C 1
ATOM 734 O O . GLU A 1 89 ? 14.680 -2.585 -13.205 1.00 85.19 89 GLU A O 1
ATOM 739 N N . LEU A 1 90 ? 14.587 -1.687 -15.271 1.00 85.38 90 LEU A N 1
ATOM 740 C CA . LEU A 1 90 ? 14.598 -0.304 -14.813 1.00 85.38 90 LEU A CA 1
ATOM 741 C C . LEU A 1 90 ? 13.395 -0.017 -13.911 1.00 85.38 90 LEU A C 1
ATOM 743 O O . LEU A 1 90 ? 13.565 0.584 -12.847 1.00 85.38 90 LEU A O 1
ATOM 747 N N . ILE A 1 91 ? 12.195 -0.466 -14.287 1.00 83.62 91 ILE A N 1
ATOM 748 C CA . ILE A 1 91 ? 10.984 -0.292 -13.474 1.00 83.62 91 ILE A CA 1
ATOM 749 C C . ILE A 1 91 ? 11.156 -1.002 -12.126 1.00 83.62 91 ILE A C 1
ATOM 751 O O . ILE A 1 91 ? 11.013 -0.365 -11.079 1.00 83.62 91 ILE A O 1
ATOM 755 N N . LYS A 1 92 ? 11.560 -2.279 -12.124 1.00 84.88 92 LYS A N 1
ATOM 756 C CA . LYS A 1 92 ? 11.783 -3.061 -10.893 1.00 84.88 92 LYS A CA 1
ATOM 757 C C . LYS A 1 92 ? 12.807 -2.400 -9.968 1.00 84.88 92 LYS A C 1
ATOM 759 O O . LYS A 1 92 ? 12.553 -2.226 -8.775 1.00 84.88 92 LYS A O 1
ATOM 764 N N . ALA A 1 93 ? 13.952 -1.984 -10.509 1.00 86.38 93 ALA A N 1
ATOM 765 C CA . ALA A 1 93 ? 14.995 -1.294 -9.754 1.00 86.38 93 ALA A CA 1
ATOM 766 C C . ALA A 1 93 ? 14.499 0.041 -9.175 1.00 86.38 93 ALA A C 1
ATOM 768 O O . ALA A 1 93 ? 14.823 0.395 -8.037 1.00 86.38 93 ALA A O 1
ATOM 769 N N . SER A 1 94 ? 13.678 0.767 -9.935 1.00 83.75 94 SER A N 1
ATOM 770 C CA . SER A 1 94 ? 13.121 2.054 -9.518 1.00 83.75 94 SER A CA 1
ATOM 771 C C . SER A 1 94 ? 12.158 1.906 -8.336 1.00 83.75 94 SER A C 1
ATOM 773 O O . SER A 1 94 ? 12.286 2.630 -7.343 1.00 83.75 94 SER A O 1
ATOM 775 N N . PHE A 1 95 ? 11.258 0.921 -8.390 1.00 83.56 95 PHE A N 1
ATOM 776 C CA . PHE A 1 95 ? 10.346 0.593 -7.290 1.00 83.56 95 PHE A CA 1
ATOM 777 C C . PHE A 1 95 ? 11.099 0.125 -6.038 1.00 83.56 95 PHE A C 1
ATOM 779 O O . PHE A 1 95 ? 10.863 0.637 -4.940 1.00 83.56 95 PHE A O 1
ATOM 786 N N .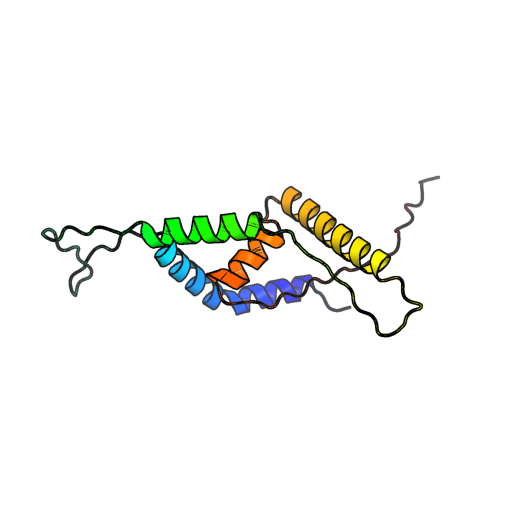 LEU A 1 96 ? 12.086 -0.764 -6.197 1.00 85.75 96 LEU A N 1
ATOM 787 C CA . LEU A 1 96 ? 12.940 -1.227 -5.097 1.00 85.75 96 LEU A CA 1
ATOM 788 C C . LEU A 1 96 ? 13.679 -0.071 -4.407 1.00 85.75 96 LEU A C 1
ATOM 790 O O . LEU A 1 96 ? 13.720 -0.003 -3.177 1.00 85.75 96 LEU A O 1
ATOM 794 N N . SER A 1 97 ? 14.234 0.860 -5.183 1.00 84.56 97 SER A N 1
ATOM 795 C CA . SER A 1 97 ? 14.927 2.042 -4.661 1.00 84.56 97 SER A CA 1
ATOM 796 C C . SER A 1 97 ? 13.983 2.982 -3.902 1.00 84.56 97 SER A C 1
ATOM 798 O O . SER A 1 97 ? 14.299 3.438 -2.795 1.00 84.56 97 SER A O 1
ATOM 800 N N . ALA A 1 98 ? 12.786 3.229 -4.445 1.00 84.50 98 ALA A N 1
ATOM 801 C CA . ALA A 1 98 ? 11.763 4.032 -3.781 1.00 84.50 98 ALA A CA 1
ATOM 802 C C . ALA A 1 98 ? 11.333 3.400 -2.448 1.00 84.50 98 ALA A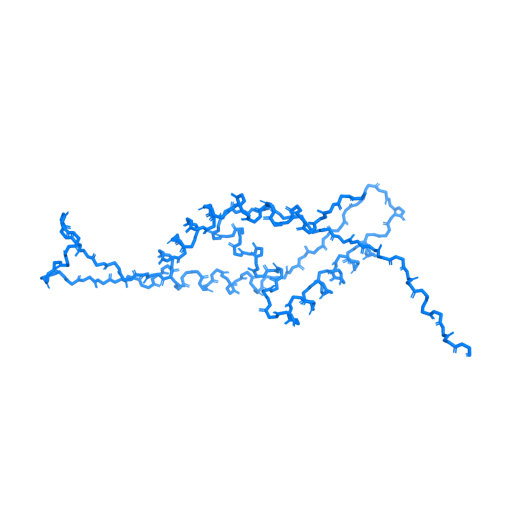 C 1
ATOM 804 O O . ALA A 1 98 ? 11.343 4.068 -1.411 1.00 84.50 98 ALA A O 1
ATOM 805 N N . ASN A 1 99 ? 11.071 2.095 -2.440 1.00 86.75 99 ASN A N 1
ATOM 806 C CA . ASN A 1 99 ? 10.751 1.351 -1.228 1.00 86.75 99 ASN A CA 1
ATOM 807 C C . ASN A 1 99 ? 11.870 1.374 -0.198 1.00 86.75 99 ASN A C 1
ATOM 809 O O . ASN A 1 99 ? 11.609 1.563 0.988 1.00 86.75 99 ASN A O 1
ATOM 813 N N . TYR A 1 100 ? 13.122 1.224 -0.626 1.00 86.50 100 TYR A N 1
ATOM 814 C CA . TYR A 1 100 ? 14.265 1.312 0.275 1.00 86.50 100 TYR A CA 1
ATOM 815 C C . TYR A 1 100 ? 14.308 2.661 1.005 1.00 86.50 100 TYR A C 1
ATOM 817 O O . TYR A 1 100 ? 14.558 2.727 2.214 1.00 86.50 100 TYR A O 1
ATOM 825 N N . ARG A 1 101 ? 14.000 3.748 0.290 1.00 84.81 101 ARG A N 1
ATOM 826 C CA . ARG A 1 101 ? 13.892 5.088 0.870 1.00 84.81 101 ARG A CA 1
ATOM 827 C C . ARG A 1 101 ? 12.719 5.210 1.847 1.00 84.81 101 ARG A C 1
ATOM 829 O O . ARG A 1 101 ? 12.907 5.804 2.908 1.00 84.81 101 ARG A O 1
ATOM 836 N N . LEU A 1 102 ? 11.548 4.666 1.513 1.00 84.56 102 LEU A N 1
ATOM 837 C CA . LEU A 1 102 ? 10.357 4.694 2.374 1.00 84.56 102 LEU A CA 1
ATOM 838 C C . LEU A 1 102 ? 10.574 3.895 3.665 1.00 84.56 102 LEU A C 1
ATOM 840 O O . LEU A 1 102 ? 10.330 4.410 4.755 1.00 84.56 102 LEU A O 1
ATOM 844 N N . ILE A 1 103 ? 11.169 2.702 3.565 1.00 87.19 103 ILE A N 1
ATOM 845 C CA . ILE A 1 103 ? 11.542 1.871 4.720 1.00 87.19 103 ILE A CA 1
ATOM 846 C C . ILE A 1 103 ? 12.468 2.644 5.666 1.00 87.19 103 ILE A C 1
ATOM 848 O O . ILE A 1 103 ? 12.250 2.650 6.876 1.00 87.19 103 ILE A O 1
ATOM 852 N N . ARG A 1 104 ? 13.477 3.348 5.133 1.00 86.94 104 ARG A N 1
ATOM 853 C CA . ARG A 1 104 ? 14.386 4.179 5.946 1.00 86.94 104 ARG A CA 1
ATOM 854 C C . ARG A 1 104 ? 13.685 5.337 6.665 1.00 86.94 104 ARG A C 1
ATOM 856 O O . ARG A 1 104 ? 14.224 5.834 7.649 1.00 86.94 104 ARG A O 1
ATOM 863 N N . ARG A 1 105 ? 12.520 5.775 6.185 1.00 84.25 105 ARG A N 1
ATOM 864 C CA . ARG A 1 105 ? 11.691 6.818 6.810 1.00 84.25 105 ARG A CA 1
ATOM 865 C C . ARG A 1 105 ? 10.647 6.260 7.779 1.00 84.25 105 ARG A C 1
ATOM 867 O O . ARG A 1 105 ? 9.971 7.044 8.436 1.00 84.25 105 ARG A O 1
ATOM 874 N N . GLY A 1 106 ? 10.520 4.935 7.883 1.00 83.00 106 GLY A N 1
ATOM 875 C CA . GLY A 1 106 ? 9.438 4.294 8.633 1.00 83.00 106 GLY A CA 1
ATOM 876 C C . GLY A 1 106 ? 8.071 4.441 7.958 1.00 83.00 106 GLY A C 1
ATOM 877 O O . GLY A 1 106 ? 7.046 4.305 8.621 1.00 83.00 106 GLY A O 1
ATOM 878 N N . GLU A 1 107 ? 8.052 4.744 6.660 1.00 83.81 107 GLU A N 1
ATOM 879 C CA . GLU A 1 107 ? 6.836 4.849 5.858 1.00 83.81 107 GLU A CA 1
ATOM 880 C C . GLU A 1 107 ? 6.477 3.492 5.233 1.00 83.81 107 GLU A C 1
ATOM 882 O O . GLU A 1 107 ? 7.287 2.560 5.183 1.00 83.81 107 GLU A O 1
ATOM 887 N N . TRP A 1 108 ? 5.237 3.379 4.760 1.00 76.31 108 TRP A N 1
ATOM 888 C CA . TRP A 1 108 ? 4.759 2.184 4.071 1.00 76.31 108 TRP A CA 1
ATOM 889 C C . TRP A 1 108 ? 5.463 2.029 2.722 1.00 76.31 108 TRP A C 1
ATOM 891 O O . TRP A 1 108 ? 5.801 3.016 2.072 1.00 76.31 108 TRP A O 1
ATOM 901 N N . ARG A 1 109 ? 5.680 0.779 2.302 1.00 85.12 109 ARG A N 1
ATOM 902 C CA . ARG A 1 109 ? 6.127 0.470 0.936 1.00 85.12 109 ARG A CA 1
ATOM 903 C C . ARG A 1 109 ? 5.031 0.837 -0.070 1.00 85.12 109 ARG A C 1
ATOM 905 O O . ARG A 1 109 ? 3.862 0.937 0.308 1.00 85.12 109 ARG A O 1
ATOM 912 N N . LEU A 1 110 ? 5.411 1.020 -1.330 1.00 82.88 110 LEU A N 1
ATOM 913 C CA . LEU A 1 110 ? 4.499 1.413 -2.400 1.00 82.88 110 LEU A CA 1
ATOM 914 C C . LEU A 1 110 ? 3.462 0.327 -2.705 1.00 82.88 110 LEU A C 1
ATOM 916 O O . LEU A 1 110 ? 2.287 0.651 -2.824 1.00 82.88 110 LEU A O 1
ATOM 920 N N . GLU A 1 111 ? 3.854 -0.947 -2.757 1.00 80.00 111 GLU A N 1
ATOM 921 C CA . GLU A 1 111 ? 2.958 -2.040 -3.161 1.00 80.00 111 GLU A CA 1
ATOM 922 C C . GLU A 1 111 ? 1.788 -2.218 -2.182 1.00 80.00 111 GLU A C 1
ATOM 924 O O . GLU A 1 111 ? 0.639 -2.105 -2.609 1.00 80.00 111 GLU A O 1
ATOM 929 N N . PRO A 1 112 ? 2.013 -2.353 -0.855 1.00 78.88 112 PRO A N 1
ATOM 930 C CA . PRO A 1 112 ? 0.906 -2.465 0.093 1.00 78.88 112 PRO A CA 1
ATOM 931 C C . PRO A 1 112 ? 0.030 -1.209 0.125 1.00 78.88 112 PRO A C 1
ATOM 933 O O . PRO A 1 112 ? -1.166 -1.284 0.407 1.00 78.88 112 PRO A O 1
ATOM 936 N N . TYR A 1 113 ? 0.622 -0.042 -0.144 1.00 80.38 113 TYR A N 1
ATOM 937 C CA . TYR A 1 113 ? -0.122 1.204 -0.235 1.00 80.38 113 TYR A CA 1
ATOM 938 C C . TYR A 1 113 ? -1.050 1.207 -1.458 1.00 80.38 113 TYR A C 1
ATOM 940 O O . TYR A 1 113 ? -2.232 1.523 -1.310 1.00 80.38 113 TYR A O 1
ATOM 948 N N . PHE A 1 114 ? -0.563 0.810 -2.637 1.00 79.69 114 PHE A N 1
ATOM 949 C CA . PHE A 1 114 ? -1.376 0.715 -3.852 1.00 79.69 114 PHE A CA 1
ATOM 950 C C . PHE A 1 114 ? -2.475 -0.336 -3.726 1.00 79.69 114 PHE A C 1
ATOM 952 O O . PHE A 1 114 ? -3.622 -0.035 -4.051 1.00 79.69 114 PHE A O 1
ATOM 959 N N . ASP A 1 115 ? -2.179 -1.506 -3.161 1.00 77.75 115 ASP A N 1
ATOM 960 C CA . ASP A 1 115 ? -3.178 -2.551 -2.915 1.00 77.75 115 ASP A CA 1
ATOM 961 C C . ASP A 1 115 ? -4.311 -2.045 -2.016 1.00 77.75 115 ASP A C 1
ATOM 963 O O . ASP A 1 115 ? -5.497 -2.250 -2.294 1.00 77.75 115 ASP A O 1
ATOM 967 N N . GLN A 1 116 ? -3.970 -1.317 -0.950 1.00 78.06 116 GLN A N 1
ATOM 968 C CA . GLN A 1 116 ? -4.971 -0.740 -0.062 1.00 78.06 116 GLN A CA 1
ATOM 969 C C . GLN A 1 116 ? -5.791 0.352 -0.765 1.00 78.06 116 GLN A C 1
ATOM 971 O O . GLN A 1 116 ? -7.008 0.439 -0.565 1.00 78.06 116 GLN A O 1
ATOM 976 N N . GLN A 1 117 ? -5.157 1.191 -1.586 1.00 77.88 117 GLN A N 1
ATOM 977 C CA . GLN A 1 117 ? -5.872 2.219 -2.344 1.00 77.88 117 GLN A CA 1
ATOM 978 C C . GLN A 1 117 ? -6.832 1.594 -3.363 1.00 77.88 117 GLN A C 1
ATOM 980 O O . GLN A 1 117 ? -8.010 1.960 -3.387 1.00 77.88 117 GLN A O 1
ATOM 985 N N . ALA A 1 118 ? -6.378 0.593 -4.115 1.00 78.25 118 ALA A N 1
ATOM 986 C CA . ALA A 1 118 ? -7.155 -0.061 -5.157 1.00 78.25 118 ALA A CA 1
ATOM 987 C C . ALA A 1 118 ? -8.303 -0.906 -4.585 1.00 78.25 118 ALA A C 1
ATOM 989 O O . ALA A 1 118 ? -9.454 -0.746 -4.992 1.00 78.25 118 ALA A O 1
ATOM 990 N N . CYS A 1 119 ? -8.021 -1.779 -3.614 1.00 74.31 119 CYS A N 1
ATOM 991 C CA . CYS A 1 119 ? -8.995 -2.761 -3.134 1.00 74.31 119 CYS A CA 1
ATOM 992 C C . CYS A 1 119 ? -9.926 -2.230 -2.042 1.00 74.31 119 CYS A C 1
ATOM 994 O O . CYS A 1 119 ? -11.080 -2.651 -1.977 1.00 74.31 119 CYS A O 1
ATOM 996 N N . MET A 1 120 ? -9.452 -1.323 -1.182 1.00 74.00 120 MET A N 1
ATOM 997 C CA . MET A 1 120 ? -10.240 -0.845 -0.037 1.00 74.00 120 MET A CA 1
ATOM 998 C C . MET A 1 120 ? -10.799 0.558 -0.241 1.00 74.00 120 MET A C 1
ATOM 1000 O O . MET A 1 120 ? -11.895 0.852 0.231 1.00 74.00 120 MET A O 1
ATOM 1004 N N . ARG A 1 121 ? -10.051 1.437 -0.916 1.00 75.44 121 ARG A N 1
ATOM 1005 C CA . ARG A 1 121 ? -10.413 2.858 -1.064 1.00 75.44 121 ARG A CA 1
ATOM 1006 C C . ARG A 1 121 ? -10.960 3.208 -2.449 1.00 75.44 121 ARG A C 1
ATOM 1008 O O . ARG A 1 121 ? -11.396 4.345 -2.640 1.00 75.44 121 ARG A O 1
ATOM 1015 N N . GLY A 1 122 ? -10.976 2.243 -3.374 1.00 71.00 122 GLY A N 1
ATOM 1016 C CA . GLY A 1 122 ? -11.523 2.383 -4.724 1.00 71.00 122 GLY A CA 1
ATOM 1017 C C . GLY A 1 122 ? -10.749 3.365 -5.604 1.00 71.00 122 GLY A C 1
ATOM 1018 O O . GLY A 1 122 ? -11.331 3.964 -6.505 1.00 71.00 122 GLY A O 1
ATOM 1019 N N . GLU A 1 123 ? -9.464 3.577 -5.325 1.00 70.31 123 GLU A N 1
ATOM 1020 C CA . GLU A 1 123 ? -8.599 4.481 -6.078 1.00 70.31 123 GLU A CA 1
ATOM 1021 C C . GLU A 1 123 ? -7.482 3.678 -6.744 1.00 70.31 123 GLU A C 1
ATOM 1023 O O . GLU A 1 123 ? -6.619 3.128 -6.070 1.00 70.31 123 GLU A O 1
ATOM 1028 N N . ALA A 1 124 ? -7.532 3.582 -8.073 1.00 65.31 124 ALA A N 1
ATOM 1029 C CA . ALA A 1 124 ? -6.676 2.691 -8.859 1.00 65.31 124 ALA A CA 1
ATOM 1030 C C . ALA A 1 124 ? -5.697 3.437 -9.784 1.00 65.31 124 ALA A C 1
ATOM 1032 O O . ALA A 1 124 ? -5.178 2.850 -10.729 1.00 65.31 124 ALA A O 1
ATOM 1033 N N . ALA A 1 125 ? -5.468 4.733 -9.551 1.00 61.16 125 ALA A N 1
ATOM 1034 C CA . ALA A 1 125 ? -4.528 5.526 -10.335 1.00 61.16 125 ALA A CA 1
ATOM 1035 C C . ALA A 1 125 ? -3.442 6.095 -9.424 1.00 61.16 125 ALA A C 1
ATOM 1037 O O . ALA A 1 125 ? -3.741 6.877 -8.521 1.00 61.16 125 ALA A O 1
ATOM 1038 N N . ASP A 1 126 ? -2.194 5.729 -9.702 1.00 60.66 126 ASP A N 1
ATOM 1039 C CA . ASP A 1 126 ? -1.023 6.347 -9.093 1.00 60.66 126 ASP A CA 1
ATOM 1040 C C . ASP A 1 126 ? -0.011 6.750 -10.172 1.00 60.66 126 ASP A C 1
ATOM 1042 O O . ASP A 1 126 ? 0.061 6.141 -11.241 1.00 60.66 126 ASP A O 1
ATOM 1046 N N . LEU A 1 127 ? 0.739 7.817 -9.906 1.00 63.44 127 LEU A N 1
ATOM 1047 C CA . LEU A 1 127 ? 1.770 8.348 -10.790 1.00 63.44 127 LEU A CA 1
ATOM 1048 C C . LEU A 1 127 ? 3.076 8.435 -10.009 1.00 63.44 127 LEU A C 1
ATOM 1050 O O . LEU A 1 127 ? 3.272 9.335 -9.190 1.00 63.44 127 LEU A O 1
ATOM 1054 N N . VAL A 1 128 ? 4.008 7.541 -10.330 1.00 63.00 128 VAL A N 1
ATOM 1055 C CA . VAL A 1 128 ? 5.354 7.567 -9.759 1.00 63.00 128 VAL A CA 1
ATOM 1056 C C . VAL A 1 128 ? 6.298 8.269 -10.730 1.00 63.00 128 VAL A C 1
ATOM 1058 O O . VAL A 1 128 ? 6.536 7.800 -11.840 1.00 63.00 128 VAL A O 1
ATOM 1061 N N . LEU A 1 129 ? 6.837 9.416 -10.313 1.00 66.06 129 LEU A N 1
ATOM 1062 C CA . LEU A 1 129 ? 7.803 10.186 -11.094 1.00 66.06 129 LEU A CA 1
ATOM 1063 C C . LEU A 1 129 ? 9.222 9.919 -10.592 1.00 66.06 129 LEU A C 1
ATOM 1065 O O . LEU A 1 129 ? 9.576 10.271 -9.465 1.00 66.06 129 LEU A O 1
ATOM 1069 N N . PHE A 1 130 ? 10.054 9.349 -11.460 1.00 64.81 130 PHE A N 1
ATOM 1070 C CA . PHE A 1 130 ? 11.480 9.188 -11.206 1.00 64.81 130 PHE A CA 1
ATOM 1071 C C . PHE A 1 130 ? 12.246 10.341 -11.850 1.00 64.81 130 PHE A C 1
ATOM 1073 O O . PHE A 1 130 ? 12.196 10.544 -13.061 1.00 64.81 130 PHE A O 1
ATOM 1080 N N . GLN A 1 131 ? 12.969 11.108 -11.035 1.00 63.41 131 GLN A N 1
ATOM 1081 C CA . GLN A 1 131 ? 13.883 12.128 -11.534 1.00 63.41 131 GLN A CA 1
ATOM 1082 C C . GLN A 1 131 ? 15.313 11.594 -11.473 1.00 63.41 131 GLN A C 1
ATOM 1084 O O . GLN A 1 131 ? 15.877 11.446 -10.387 1.00 63.41 131 GLN A O 1
ATOM 1089 N N . MET A 1 132 ? 15.921 11.364 -12.636 1.00 63.22 132 MET A N 1
ATOM 1090 C CA . MET A 1 132 ? 17.361 11.138 -12.714 1.00 63.22 132 MET A CA 1
ATOM 1091 C C . MET A 1 132 ? 18.076 12.456 -12.418 1.00 63.22 132 MET A C 1
ATOM 1093 O O . MET A 1 132 ? 17.947 13.431 -13.161 1.00 63.22 132 MET A O 1
ATOM 1097 N N . GLN A 1 133 ? 18.800 12.511 -11.302 1.00 66.31 133 GLN A N 1
ATOM 1098 C CA . GLN A 1 133 ? 19.718 13.616 -11.057 1.00 66.31 133 GLN A CA 1
ATOM 1099 C C . GLN A 1 133 ? 21.029 13.334 -11.795 1.00 66.31 133 GLN A C 1
ATOM 1101 O O . GLN A 1 133 ? 21.535 12.215 -11.698 1.00 66.31 133 GLN A O 1
ATOM 1106 N N . PRO A 1 134 ? 21.598 14.314 -12.519 1.00 60.09 134 PRO A N 1
ATOM 1107 C CA . PRO A 1 134 ? 22.934 14.157 -13.074 1.00 60.09 134 PRO A CA 1
ATOM 1108 C C . PRO A 1 134 ? 23.921 13.902 -11.931 1.00 60.09 134 PRO A C 1
ATOM 1110 O O . PRO A 1 134 ? 23.821 14.540 -10.878 1.00 60.09 134 PRO A O 1
ATOM 1113 N N . GLU A 1 135 ? 24.861 12.973 -12.133 1.00 52.53 135 GLU A N 1
ATOM 1114 C CA . GLU A 1 135 ? 25.924 12.688 -11.170 1.00 52.53 135 GLU A CA 1
ATOM 1115 C C . GLU A 1 135 ? 26.586 13.995 -10.736 1.00 52.53 135 GLU A C 1
ATOM 1117 O O . GLU A 1 135 ? 27.279 14.673 -11.503 1.00 52.53 135 GLU A O 1
ATOM 1122 N N . ARG A 1 136 ? 26.386 14.360 -9.470 1.00 49.41 136 ARG A N 1
ATOM 1123 C CA . ARG A 1 136 ? 27.142 15.442 -8.863 1.00 49.41 136 ARG A CA 1
ATOM 1124 C C . ARG A 1 136 ? 28.543 14.886 -8.642 1.00 49.41 136 ARG A C 1
ATOM 1126 O O . ARG A 1 136 ? 28.786 14.232 -7.633 1.00 49.41 136 ARG A O 1
ATOM 1133 N N . ARG A 1 137 ? 29.449 15.102 -9.604 1.00 44.50 137 ARG A N 1
ATOM 1134 C CA . ARG A 1 137 ? 30.880 14.833 -9.420 1.00 44.50 137 ARG A CA 1
ATOM 1135 C C . ARG A 1 137 ? 31.312 15.576 -8.161 1.00 44.50 137 ARG A C 1
ATOM 1137 O O . ARG A 1 137 ? 31.408 16.801 -8.163 1.00 44.50 137 ARG A O 1
ATOM 1144 N N . VAL A 1 138 ? 31.498 14.840 -7.071 1.00 50.91 138 VAL A N 1
ATOM 1145 C CA . VAL A 1 138 ? 32.092 15.372 -5.851 1.00 50.91 138 VAL A CA 1
ATOM 1146 C C . VAL A 1 138 ? 33.529 15.697 -6.233 1.00 50.91 138 VAL A C 1
ATOM 1148 O O . VAL A 1 138 ? 34.348 14.797 -6.398 1.00 50.91 138 VAL A O 1
ATOM 1151 N N . SER A 1 139 ? 33.818 16.975 -6.478 1.00 49.25 139 SER A N 1
ATOM 1152 C CA . SER A 1 139 ? 35.188 17.447 -6.632 1.00 49.25 139 SER A CA 1
ATOM 1153 C C . SER A 1 139 ? 35.918 17.106 -5.338 1.00 49.25 139 SER A C 1
ATOM 1155 O O . SER A 1 139 ? 35.601 17.671 -4.288 1.00 49.25 139 SER A O 1
ATOM 1157 N N . GLN A 1 140 ? 36.832 16.138 -5.400 1.00 40.56 140 GLN A N 1
ATOM 1158 C CA . GLN A 1 140 ? 37.735 15.858 -4.293 1.00 40.56 140 GLN A CA 1
ATOM 1159 C C . GLN A 1 140 ? 38.491 17.153 -3.958 1.00 40.56 140 GLN A C 1
ATOM 1161 O O . GLN A 1 140 ? 38.955 17.823 -4.886 1.00 40.56 140 GLN A O 1
ATOM 1166 N N . PRO A 1 141 ? 38.573 17.551 -2.678 1.00 48.62 141 PRO A N 1
ATOM 1167 C CA . PRO A 1 141 ? 39.408 18.675 -2.293 1.00 48.62 141 PRO A CA 1
ATOM 1168 C C . PRO A 1 141 ? 40.870 18.303 -2.562 1.00 48.62 141 PRO A C 1
ATOM 1170 O O . PRO A 1 141 ? 41.337 17.255 -2.117 1.00 48.62 141 PRO A O 1
ATOM 1173 N N . SER A 1 142 ? 41.528 19.150 -3.353 1.00 47.59 142 SER A N 1
ATOM 1174 C CA . SER A 1 142 ? 42.969 19.157 -3.625 1.00 47.59 142 SER A CA 1
ATOM 1175 C C . SER A 1 142 ? 43.796 19.363 -2.366 1.00 47.59 142 SER A C 1
ATOM 1177 O O . SER A 1 142 ? 43.364 20.219 -1.557 1.00 47.59 142 SER A O 1
#

Organism: NCBI:txid412755

Foldseek 3Di:
DDPVVVVVVVVCVVCVVVVVVLVVQVCVLCQPQDFDADPVRHGDPPDDGDGDCVSVVVVVVQLVVQVVDDDDDFDDDPDPPDDRVVVSVVVVVVLVVVQVVCVVVVHDRPSSVQSCCVPPVVHNDDDDDDDDDPPPPPPDDD

Secondary structure (DSSP, 8-state):
---HHHHHHHHHHHTHHHHHHHHHHHHHHTT-----B-TTSPBPTT------THHHHHHHHHHHHHTTSPP------S-TTS-HHHHHHHHHHHHHHHHHHHHHHTPPPHHHHHHHHHHHS---------------------

Radius of gyration: 22.74 Å; chains: 1; bounding box: 75×38×61 Å

pLDDT: mean 76.29, std 9.87, range [40.56, 87.56]

Sequence (142 aa):
MTDWLKLHEEKKTERNELNARRDVDDRLVTSFKYIMQDVKDTRIKDIVNVTMNRLRVFKAYVEASLNKADEKVVAESDDEKIDTAEIEELIKASFLSANYRLIRRGEWRLEPYFDQQACMRGEAADLVLFQMQPERRVSQPS